Protein AF-A0A3S5GJ98-F1 (afdb_monomer)

Solvent-accessible surface area (backbone atoms only — not comparable to full-atom values): 3630 Å² total; per-residue (Å²): 131,79,78,81,76,50,73,68,59,50,48,52,54,48,37,32,70,71,72,44,95,71,56,71,67,62,50,51,48,35,36,76,70,63,27,28,41,79,42,96,88,70,50,60,39,62,33,77,61,26,51,51,53,51,54,56,58,77,74,108

Secondary structure (DSSP, 8-state):
-PPPPPHHHHHHHHHHHTT----HHHHHHHHHTTSEEE-TTS-EEE-HHHHHHHHHHHT-

Foldseek 3Di:
DPDQDDPVLLVLLVCQQVQHDDDPVSLVVCVVVVQWDQDPVRGIHGDPNVVVSNVVVVVD

Nearest PDB structures (foldseek):
  2fxa-assembly3_A  TM=7.500E-01  e=1.345E-01  Bacillus subtilis
  7b24-assembly1_B  TM=7.693E-01  e=3.786E-01  Saccharopolyspora erythraea NRRL 2338
  1on2-assembly1_B  TM=6.650E-01  e=5.728E-01  Bacillus subtilis
  6kta-assembly1_A  TM=6.051E-01  e=4.990E-01  Halalkalibacterium halodurans C-125
  7b1v-assembly1_B  TM=6.112E-01  e=2.873E-01  Saccharopolyspora erythraea NRRL 2338

pLDDT: mean 92.22, std 10.7, range [42.19, 98.31]

Mean predicted aligned error: 3.22 Å

Sequence (60 aa):
MHPSLNDRQIRILQTIAEADEVDSNDATWAVTAGLAVQAEDGDIDLTPRGHEVLRTQASR

Radius of gyration: 10.63 Å; Cα contacts (8 Å, |Δi|>4): 58; chains: 1; bounding box: 26×19×29 Å

Structure (mmCIF, N/CA/C/O backbone):
data_AF-A0A3S5GJ98-F1
#
_entry.id   AF-A0A3S5GJ98-F1
#
loop_
_atom_site.group_PDB
_atom_site.id
_atom_site.type_symbol
_atom_site.label_atom_id
_atom_site.label_alt_id
_atom_site.label_comp_id
_atom_site.label_asym_id
_atom_site.label_entity_id
_atom_site.label_seq_id
_atom_site.pdbx_PDB_ins_code
_atom_site.Cartn_x
_atom_site.Cartn_y
_atom_site.Cartn_z
_atom_site.occupancy
_atom_site.B_iso_or_equiv
_atom_site.auth_seq_id
_atom_site.auth_comp_id
_atom_site.auth_asym_id
_atom_site.auth_atom_id
_atom_site.pdbx_PDB_model_num
ATOM 1 N N . MET A 1 1 ? -14.209 -9.247 7.884 1.00 42.19 1 MET A N 1
ATOM 2 C CA . MET A 1 1 ? -13.562 -8.246 8.758 1.00 42.19 1 MET A CA 1
ATOM 3 C C . MET A 1 1 ? -12.068 -8.340 8.523 1.00 42.19 1 MET A C 1
ATOM 5 O O . MET A 1 1 ? -11.541 -9.436 8.663 1.00 42.19 1 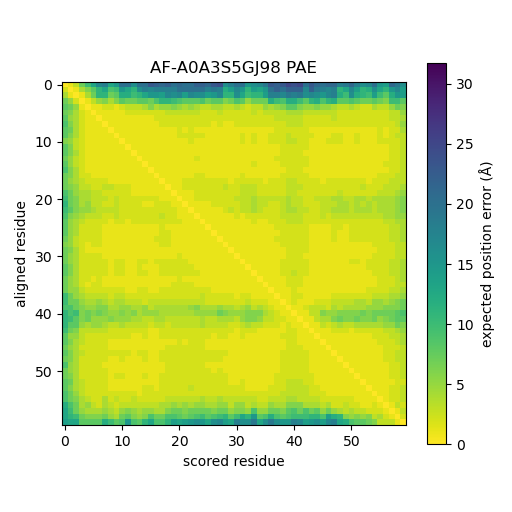MET A O 1
ATOM 9 N N . HIS A 1 2 ? -11.400 -7.263 8.103 1.00 53.62 2 HIS A N 1
ATOM 10 C CA . HIS A 1 2 ? -9.939 -7.253 8.173 1.00 53.62 2 HIS A CA 1
ATOM 11 C C . HIS A 1 2 ? -9.539 -7.193 9.651 1.00 53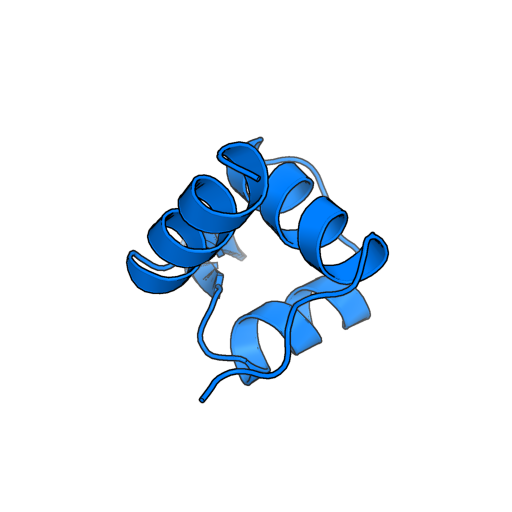.62 2 HIS A C 1
ATOM 13 O O . HIS A 1 2 ? -10.134 -6.387 10.375 1.00 53.62 2 HIS A O 1
ATOM 19 N N . PRO A 1 3 ? -8.589 -8.023 10.115 1.00 66.69 3 PRO A N 1
ATOM 20 C CA . PRO A 1 3 ? -7.979 -7.786 11.414 1.00 66.69 3 PRO A CA 1
ATOM 21 C C . PRO A 1 3 ? -7.468 -6.342 11.440 1.00 66.69 3 PRO A C 1
ATOM 23 O O . PRO A 1 3 ? -6.976 -5.834 10.430 1.00 66.69 3 PRO A O 1
ATOM 26 N N . SER A 1 4 ? -7.660 -5.652 12.563 1.00 82.38 4 SER A N 1
ATOM 27 C CA . SER A 1 4 ? -7.079 -4.326 12.762 1.00 82.38 4 SER A CA 1
ATOM 28 C C . SER A 1 4 ? -5.581 -4.396 12.478 1.00 82.38 4 SER A C 1
ATOM 30 O O . SER A 1 4 ? -4.906 -5.269 13.027 1.00 82.38 4 SER A O 1
ATOM 32 N N . LEU A 1 5 ? -5.086 -3.506 11.615 1.00 91.06 5 LEU A N 1
ATOM 33 C CA . LEU A 1 5 ? -3.657 -3.417 11.343 1.00 91.06 5 LEU A CA 1
ATOM 34 C C . LEU A 1 5 ? -2.910 -3.048 12.623 1.00 91.06 5 LEU A C 1
ATOM 36 O O . LEU A 1 5 ? -3.415 -2.269 13.432 1.00 91.06 5 LEU A O 1
ATOM 40 N N . ASN A 1 6 ? -1.717 -3.608 12.794 1.00 93.56 6 ASN A N 1
ATOM 41 C CA . ASN A 1 6 ? -0.795 -3.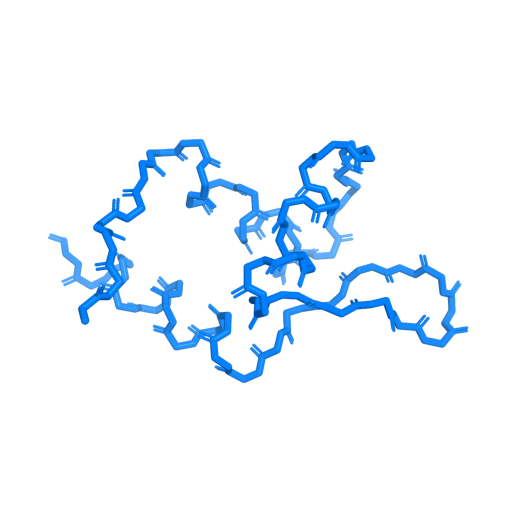158 13.834 1.00 93.56 6 ASN A CA 1
ATOM 42 C C . ASN A 1 6 ? 0.039 -1.957 13.352 1.00 93.56 6 ASN A C 1
ATOM 44 O O . ASN A 1 6 ? 0.077 -1.652 12.159 1.00 93.56 6 ASN A O 1
ATOM 48 N N . ASP A 1 7 ? 0.758 -1.313 14.271 1.00 94.88 7 ASP A N 1
ATOM 49 C CA . ASP A 1 7 ? 1.541 -0.104 13.979 1.00 94.88 7 ASP A CA 1
ATOM 50 C C . ASP A 1 7 ? 2.593 -0.307 12.883 1.00 94.88 7 ASP A C 1
ATOM 52 O O . ASP A 1 7 ? 2.856 0.602 12.098 1.00 94.88 7 ASP A O 1
ATOM 56 N N . ARG A 1 8 ? 3.185 -1.507 12.788 1.00 95.69 8 ARG A N 1
ATOM 57 C CA . ARG A 1 8 ? 4.140 -1.824 11.717 1.00 95.69 8 ARG A CA 1
ATOM 58 C C . ARG A 1 8 ? 3.445 -1.825 10.360 1.00 95.69 8 ARG A C 1
ATOM 60 O O . ARG A 1 8 ? 3.928 -1.194 9.434 1.00 95.69 8 ARG A O 1
ATOM 67 N N . GLN A 1 9 ? 2.304 -2.496 10.254 1.00 96.94 9 GLN A N 1
ATOM 68 C CA . GLN A 1 9 ? 1.525 -2.563 9.018 1.00 96.94 9 GLN A CA 1
ATOM 69 C C . GLN A 1 9 ? 1.013 -1.189 8.588 1.00 96.94 9 GLN A C 1
ATOM 71 O O . GLN A 1 9 ? 0.993 -0.893 7.399 1.00 96.94 9 GLN A O 1
ATOM 76 N N . ILE A 1 10 ? 0.636 -0.339 9.544 1.00 96.62 10 ILE A N 1
ATOM 77 C CA . ILE A 1 10 ? 0.258 1.049 9.262 1.00 96.62 10 ILE A CA 1
ATOM 78 C C . ILE A 1 10 ? 1.452 1.816 8.692 1.00 96.62 10 ILE A C 1
ATOM 80 O O . ILE A 1 10 ? 1.302 2.459 7.656 1.00 96.62 10 ILE A O 1
ATOM 84 N N . ARG A 1 11 ? 2.636 1.697 9.310 1.00 97.25 11 ARG A N 1
ATOM 85 C CA . ARG A 1 11 ? 3.849 2.358 8.812 1.00 97.25 11 ARG A CA 1
ATOM 86 C C . ARG A 1 11 ? 4.249 1.905 7.414 1.00 97.25 11 ARG A C 1
ATOM 88 O O . ARG A 1 11 ? 4.565 2.758 6.604 1.00 97.25 11 ARG A O 1
ATOM 95 N N . ILE A 1 12 ? 4.140 0.615 7.097 1.00 97.94 12 ILE A N 1
ATOM 96 C CA . ILE A 1 12 ? 4.399 0.119 5.734 1.00 97.94 12 ILE A CA 1
ATOM 97 C C . ILE A 1 12 ? 3.501 0.833 4.718 1.00 97.94 12 ILE A C 1
ATOM 99 O O . ILE A 1 12 ? 3.983 1.316 3.700 1.00 97.94 12 ILE A O 1
ATOM 103 N N . LEU A 1 13 ? 2.197 0.939 4.998 1.00 97.88 13 LEU A N 1
ATOM 104 C CA . LEU A 1 13 ? 1.274 1.622 4.088 1.00 97.88 13 LEU A CA 1
ATOM 105 C C . LEU A 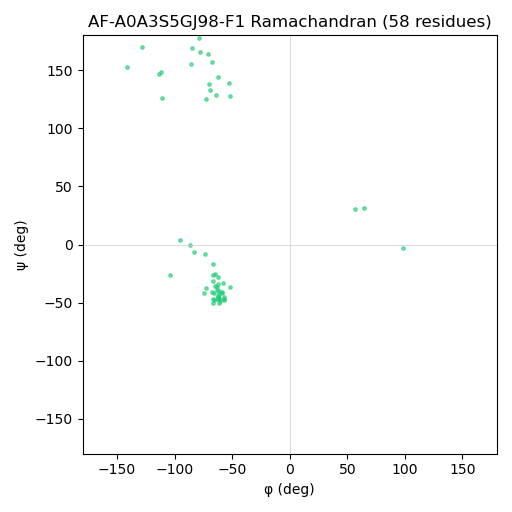1 13 ? 1.559 3.127 3.983 1.00 97.88 13 LEU A C 1
ATOM 107 O O 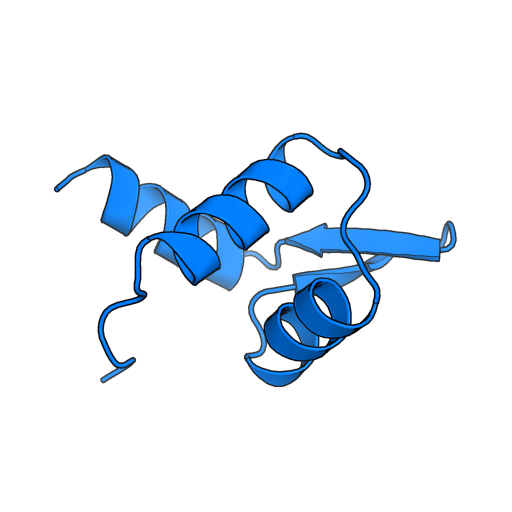. LEU A 1 13 ? 1.316 3.697 2.925 1.00 97.88 13 LEU A O 1
ATOM 111 N N . GLN A 1 14 ? 2.052 3.766 5.049 1.00 97.88 14 GLN A N 1
ATOM 112 C CA . GLN A 1 14 ? 2.481 5.170 5.019 1.00 97.88 14 GLN A CA 1
ATOM 113 C C . GLN A 1 14 ? 3.710 5.352 4.131 1.00 97.88 14 GLN A C 1
ATOM 115 O O . GLN A 1 14 ? 3.648 6.149 3.207 1.00 97.88 14 GLN A O 1
ATOM 120 N N . THR A 1 15 ? 4.754 4.546 4.334 1.00 98.06 15 THR A N 1
ATOM 121 C CA . THR A 1 15 ? 5.983 4.584 3.529 1.00 98.06 15 THR A CA 1
ATOM 122 C C . THR A 1 15 ? 5.680 4.383 2.043 1.00 98.06 15 THR A C 1
ATOM 124 O O . THR A 1 15 ? 6.119 5.174 1.218 1.00 98.06 15 THR A O 1
ATOM 127 N N . ILE A 1 16 ? 4.826 3.409 1.700 1.00 97.75 16 ILE A N 1
ATOM 128 C CA . ILE A 1 16 ? 4.369 3.209 0.313 1.00 97.75 16 ILE A CA 1
ATOM 129 C C . ILE A 1 16 ? 3.600 4.438 -0.201 1.00 97.75 16 ILE A C 1
ATOM 131 O O . ILE A 1 16 ? 3.820 4.879 -1.322 1.00 97.75 16 ILE A O 1
ATOM 135 N N . ALA A 1 17 ? 2.696 5.017 0.598 1.00 97.12 17 ALA A N 1
ATOM 136 C CA . ALA A 1 17 ? 1.935 6.204 0.192 1.00 97.12 17 ALA A CA 1
ATOM 137 C C . ALA A 1 17 ? 2.810 7.453 -0.019 1.00 97.12 17 ALA A C 1
ATOM 139 O O . ALA A 1 17 ? 2.409 8.356 -0.752 1.00 97.12 17 ALA A O 1
ATOM 140 N N . GLU A 1 18 ? 3.964 7.510 0.642 1.00 96.75 18 GLU A N 1
ATOM 141 C CA . GLU A 1 18 ? 4.967 8.569 0.517 1.00 96.75 18 GLU A CA 1
ATOM 142 C C . GLU A 1 18 ? 5.962 8.304 -0.628 1.00 96.75 18 GLU A C 1
ATOM 144 O O . GLU A 1 18 ? 6.808 9.155 -0.892 1.00 96.75 18 GLU A O 1
ATOM 149 N N . ALA A 1 19 ? 5.813 7.180 -1.345 1.00 94.19 19 ALA A N 1
ATOM 150 C CA . ALA A 1 19 ? 6.738 6.691 -2.370 1.00 94.19 19 ALA A CA 1
ATOM 151 C C . ALA A 1 19 ? 8.177 6.498 -1.847 1.00 94.19 19 ALA A C 1
ATOM 153 O O . ALA A 1 19 ? 9.150 6.631 -2.589 1.00 94.19 19 ALA A O 1
ATOM 154 N N . ASP A 1 20 ? 8.304 6.178 -0.559 1.00 95.69 20 ASP A N 1
ATOM 155 C CA . ASP A 1 20 ? 9.574 5.847 0.076 1.00 95.69 20 ASP A CA 1
ATOM 156 C C . ASP A 1 20 ? 9.903 4.352 -0.094 1.00 95.69 20 ASP A C 1
ATOM 158 O O . ASP A 1 20 ? 9.025 3.496 -0.241 1.00 95.69 20 ASP A O 1
ATOM 162 N N . GLU A 1 21 ? 11.196 4.018 -0.025 1.00 92.56 21 GLU A N 1
ATOM 163 C CA . GLU A 1 21 ? 11.669 2.636 -0.149 1.00 92.56 21 GLU A CA 1
ATOM 164 C C . GLU A 1 21 ? 11.153 1.759 1.008 1.00 92.56 21 GLU A C 1
ATOM 166 O O . GLU A 1 21 ? 11.329 2.070 2.190 1.00 92.56 21 GLU A O 1
ATOM 171 N N . VAL A 1 22 ? 10.557 0.616 0.660 1.00 94.06 22 VAL A N 1
ATOM 172 C CA . VAL A 1 22 ? 10.168 -0.443 1.601 1.00 94.06 22 VAL A CA 1
ATOM 173 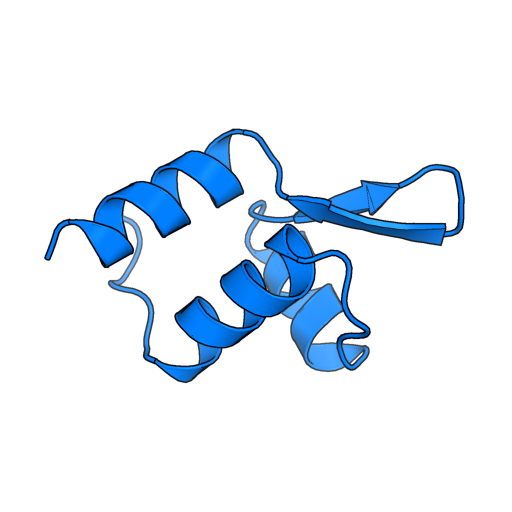C C . VAL A 1 22 ? 10.993 -1.700 1.365 1.00 94.06 22 VAL A C 1
ATOM 175 O O . VAL A 1 22 ? 11.336 -2.040 0.233 1.00 94.06 22 VAL A O 1
ATOM 178 N N . ASP A 1 23 ? 11.283 -2.445 2.434 1.00 95.38 23 ASP A N 1
ATOM 179 C CA . ASP A 1 23 ? 11.966 -3.725 2.283 1.00 95.38 23 ASP A CA 1
ATOM 180 C C . ASP A 1 23 ? 11.081 -4.770 1.578 1.00 95.38 23 ASP A C 1
ATOM 182 O O . ASP A 1 23 ? 9.847 -4.711 1.586 1.00 95.38 23 ASP A O 1
ATOM 186 N N . SER A 1 24 ? 11.719 -5.773 0.969 1.00 94.75 24 SER A N 1
ATOM 187 C CA . SER A 1 24 ? 11.022 -6.763 0.144 1.00 94.75 24 SER A CA 1
ATOM 188 C C . SER A 1 24 ? 9.986 -7.598 0.907 1.00 94.75 24 SER A C 1
ATOM 190 O O . SER A 1 24 ? 9.015 -8.047 0.294 1.00 94.75 24 SER A O 1
ATOM 192 N N . ASN A 1 25 ? 10.150 -7.825 2.216 1.00 97.06 25 ASN A N 1
ATOM 193 C CA . ASN A 1 25 ? 9.161 -8.566 3.002 1.00 97.06 25 ASN A CA 1
ATOM 194 C C . ASN A 1 25 ? 7.926 -7.706 3.267 1.00 97.06 25 ASN A C 1
ATOM 196 O O . ASN A 1 25 ? 6.802 -8.198 3.150 1.00 97.06 25 ASN A O 1
ATOM 200 N N . ASP A 1 26 ? 8.132 -6.430 3.583 1.00 97.62 26 ASP A N 1
ATOM 201 C CA . ASP A 1 26 ? 7.059 -5.468 3.818 1.00 97.62 26 ASP A CA 1
ATOM 202 C C . ASP A 1 26 ? 6.259 -5.206 2.523 1.00 97.62 26 ASP A C 1
ATOM 204 O O . ASP A 1 26 ? 5.023 -5.269 2.537 1.00 97.62 26 ASP A O 1
ATOM 208 N N . ALA A 1 27 ? 6.941 -5.070 1.378 1.00 96.56 27 ALA A N 1
ATOM 209 C CA . ALA A 1 27 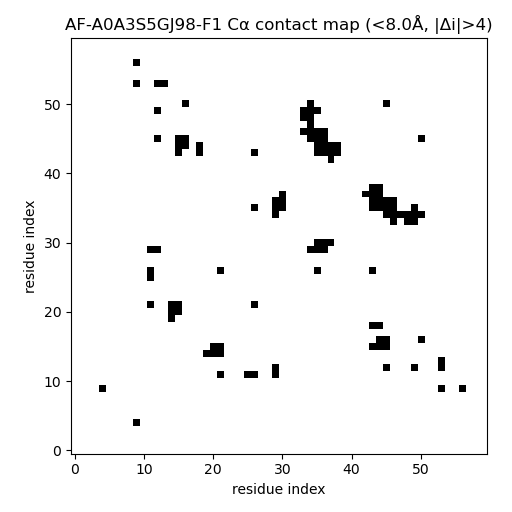? 6.314 -5.013 0.053 1.00 96.56 27 ALA A CA 1
ATOM 210 C C . ALA A 1 27 ? 5.513 -6.288 -0.269 1.00 96.56 27 ALA A C 1
ATOM 212 O O . ALA A 1 27 ? 4.340 -6.226 -0.648 1.00 96.56 27 ALA A O 1
ATOM 213 N N . THR A 1 28 ? 6.119 -7.464 -0.061 1.00 97.31 28 THR A N 1
ATOM 214 C CA . THR A 1 28 ? 5.464 -8.762 -0.300 1.00 97.31 28 THR A CA 1
ATOM 215 C C . THR A 1 28 ? 4.206 -8.913 0.549 1.00 97.31 28 THR A C 1
ATOM 217 O O . THR A 1 28 ? 3.177 -9.384 0.056 1.00 97.31 28 THR A O 1
ATOM 220 N N . TRP A 1 29 ? 4.254 -8.497 1.816 1.00 97.38 29 TRP A N 1
ATOM 221 C CA . TRP A 1 29 ? 3.088 -8.506 2.690 1.00 97.38 29 TRP A CA 1
ATOM 222 C C . TRP A 1 29 ? 1.971 -7.607 2.148 1.00 97.38 29 TRP A C 1
ATOM 224 O O . TRP A 1 29 ? 0.833 -8.070 2.036 1.00 97.38 29 TRP A O 1
ATOM 234 N N . ALA A 1 30 ? 2.277 -6.358 1.787 1.00 97.88 30 ALA A N 1
ATOM 235 C CA . ALA A 1 30 ? 1.275 -5.396 1.333 1.00 97.88 30 ALA A CA 1
ATOM 236 C C . ALA A 1 30 ? 0.585 -5.854 0.034 1.00 97.88 30 ALA A C 1
ATOM 238 O O . ALA A 1 30 ? -0.641 -5.741 -0.091 1.00 97.88 30 ALA A O 1
ATOM 239 N N . VAL A 1 31 ? 1.348 -6.447 -0.891 1.00 97.88 31 VAL A N 1
ATOM 240 C CA . VAL A 1 31 ? 0.823 -7.056 -2.124 1.00 97.88 31 VAL A CA 1
ATOM 241 C C . VAL A 1 31 ? -0.027 -8.289 -1.815 1.00 97.88 31 VAL A C 1
ATOM 243 O O . VAL A 1 31 ? -1.158 -8.397 -2.286 1.00 97.88 31 VAL A O 1
ATOM 246 N N . THR A 1 32 ? 0.457 -9.192 -0.958 1.00 97.56 32 THR A N 1
ATOM 247 C CA . THR A 1 32 ? -0.281 -10.410 -0.567 1.00 97.56 32 THR A CA 1
ATOM 248 C C . THR A 1 32 ? -1.594 -10.078 0.148 1.00 97.56 32 THR A C 1
ATOM 250 O O . THR A 1 32 ? -2.599 -10.767 -0.025 1.00 97.56 32 THR A O 1
ATOM 253 N N . ALA A 1 33 ? -1.618 -8.996 0.929 1.00 96.50 33 ALA A N 1
ATOM 254 C CA . ALA A 1 33 ? -2.817 -8.490 1.591 1.00 96.50 33 ALA A CA 1
ATOM 255 C C . ALA A 1 33 ? -3.810 -7.806 0.624 1.00 96.50 33 ALA A C 1
ATOM 257 O O . ALA A 1 33 ? -4.925 -7.456 1.028 1.00 96.50 33 ALA A O 1
ATOM 258 N N . GLY A 1 34 ? -3.424 -7.600 -0.640 1.00 97.50 34 GLY A N 1
ATOM 259 C CA . GLY A 1 34 ? -4.203 -6.858 -1.630 1.00 97.50 34 GLY A CA 1
ATOM 260 C C . GLY A 1 34 ? -4.375 -5.387 -1.254 1.00 97.50 34 GLY A C 1
ATOM 261 O O . GLY A 1 34 ? -5.437 -4.812 -1.501 1.00 97.50 34 GLY A O 1
ATOM 262 N N . LEU A 1 35 ? -3.381 -4.816 -0.567 1.00 97.81 35 LEU A N 1
ATOM 263 C CA . LEU A 1 35 ? -3.343 -3.411 -0.161 1.00 97.81 35 LEU A CA 1
ATOM 264 C C . LEU A 1 35 ? -2.394 -2.600 -1.046 1.00 97.81 35 LEU A C 1
ATOM 266 O O . LEU A 1 35 ? -2.654 -1.416 -1.244 1.00 97.81 35 LEU A O 1
ATOM 270 N N . ALA A 1 36 ? -1.386 -3.242 -1.632 1.00 98.31 36 ALA A N 1
ATOM 271 C CA . ALA A 1 3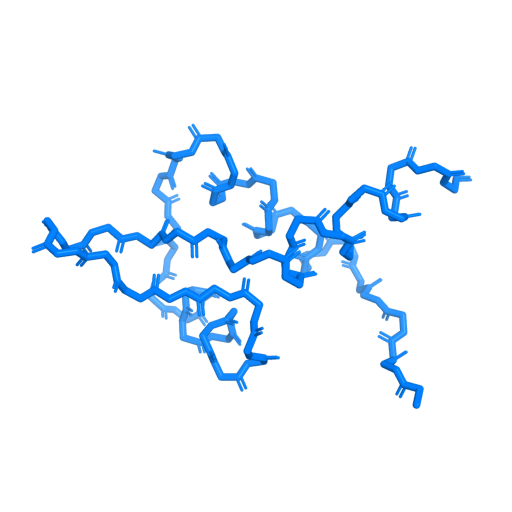6 ? -0.459 -2.652 -2.591 1.00 98.31 36 ALA A CA 1
ATOM 272 C C . ALA A 1 36 ? -0.345 -3.486 -3.880 1.00 98.31 36 ALA A C 1
ATOM 274 O O . ALA A 1 36 ? -0.850 -4.611 -3.948 1.00 98.31 36 ALA A O 1
ATOM 275 N N . VAL A 1 37 ? 0.306 -2.926 -4.896 1.00 98.00 37 VAL A N 1
ATOM 276 C CA . VAL A 1 37 ? 0.592 -3.548 -6.195 1.00 98.00 37 VAL A CA 1
ATOM 277 C C . VAL A 1 37 ? 1.992 -3.137 -6.664 1.00 98.00 37 VAL A C 1
ATOM 279 O O . VAL A 1 37 ? 2.471 -2.076 -6.279 1.00 98.00 37 VAL A O 1
ATOM 282 N N . GLN A 1 38 ? 2.650 -3.971 -7.476 1.00 95.75 38 GLN A N 1
ATOM 283 C CA . GLN A 1 38 ? 3.839 -3.537 -8.220 1.00 95.75 38 GLN A CA 1
ATOM 284 C C . GLN A 1 38 ? 3.418 -2.610 -9.361 1.00 95.75 38 GLN A C 1
ATOM 286 O O . GLN A 1 38 ? 2.578 -2.990 -10.182 1.00 95.75 38 GLN A O 1
ATOM 291 N N . ALA A 1 39 ? 4.000 -1.419 -9.393 1.00 91.50 39 ALA A N 1
ATOM 292 C CA . ALA A 1 39 ? 3.837 -0.451 -10.461 1.00 91.50 39 ALA A CA 1
ATOM 293 C C . ALA A 1 39 ? 4.687 -0.827 -11.689 1.00 91.50 39 ALA A C 1
ATOM 295 O O . ALA A 1 39 ? 5.561 -1.697 -11.635 1.00 91.50 39 ALA A O 1
ATOM 296 N N . GLU A 1 40 ? 4.402 -0.199 -12.832 1.00 90.12 40 GLU A N 1
ATOM 297 C CA . GLU A 1 40 ? 5.067 -0.508 -14.109 1.00 90.12 40 GLU A CA 1
ATOM 298 C C . GLU A 1 40 ? 6.560 -0.139 -14.121 1.00 90.12 40 GLU A C 1
ATOM 300 O O . GLU A 1 40 ? 7.338 -0.741 -14.861 1.00 90.12 40 GLU A O 1
ATOM 305 N N . ASP A 1 41 ? 6.962 0.833 -13.305 1.00 88.81 41 ASP A N 1
ATOM 306 C CA . ASP A 1 41 ? 8.345 1.286 -13.120 1.00 88.81 41 ASP A CA 1
ATOM 307 C C . ASP A 1 41 ? 9.142 0.433 -12.119 1.00 88.81 41 ASP A C 1
ATOM 309 O O . ASP A 1 41 ? 10.362 0.574 -12.029 1.00 88.81 41 ASP A O 1
ATOM 313 N N . GLY A 1 42 ? 8.480 -0.516 -11.450 1.00 84.31 42 GLY A N 1
ATOM 314 C CA . GLY A 1 42 ? 9.086 -1.431 -10.486 1.00 84.31 42 GLY A CA 1
ATOM 315 C C . GLY A 1 42 ? 8.912 -1.015 -9.027 1.00 84.31 42 GLY A C 1
ATOM 316 O O . GLY A 1 42 ? 9.299 -1.795 -8.151 1.00 84.31 42 GLY A O 1
ATOM 317 N N . ASP A 1 43 ? 8.294 0.138 -8.766 1.00 91.56 43 ASP A N 1
ATOM 318 C CA . ASP A 1 43 ? 7.972 0.584 -7.414 1.00 91.56 43 ASP A CA 1
ATOM 319 C C . ASP A 1 43 ? 6.712 -0.116 -6.878 1.00 91.56 43 ASP A C 1
ATOM 321 O O . ASP A 1 43 ? 6.081 -0.958 -7.532 1.00 91.56 43 ASP A O 1
ATOM 325 N N . ILE A 1 44 ? 6.364 0.184 -5.629 1.00 96.69 44 ILE A N 1
ATOM 326 C CA . ILE A 1 44 ? 5.163 -0.331 -4.976 1.00 96.69 44 ILE A CA 1
ATOM 327 C C . ILE A 1 44 ? 4.187 0.821 -4.792 1.00 96.69 44 ILE A C 1
ATOM 329 O O . ILE A 1 44 ? 4.518 1.805 -4.144 1.00 96.69 44 ILE A O 1
ATOM 333 N N . ASP A 1 45 ? 2.962 0.639 -5.279 1.00 97.31 45 ASP A N 1
ATOM 334 C CA . ASP A 1 45 ? 1.868 1.592 -5.115 1.00 97.31 45 ASP A CA 1
ATOM 335 C C . ASP A 1 45 ? 0.780 1.027 -4.206 1.00 97.31 45 ASP A C 1
ATOM 337 O O . ASP A 1 45 ? 0.483 -0.174 -4.209 1.00 97.31 45 ASP A O 1
ATOM 341 N N . LEU A 1 46 ? 0.098 1.901 -3.464 1.00 98.12 46 LEU A N 1
ATOM 342 C CA . LEU A 1 46 ? -1.134 1.511 -2.788 1.00 98.12 46 LEU A CA 1
ATOM 343 C C . LEU A 1 46 ? -2.263 1.281 -3.797 1.00 98.12 46 LEU A C 1
ATOM 345 O O . LEU A 1 46 ? -2.532 2.068 -4.699 1.00 98.12 46 LEU A O 1
ATOM 349 N N . THR A 1 47 ? -3.031 0.224 -3.562 1.00 98.12 47 THR A N 1
ATOM 350 C CA . THR A 1 47 ? -4.334 0.053 -4.215 1.00 98.12 47 THR A CA 1
ATOM 351 C C . THR A 1 47 ? -5.350 1.059 -3.650 1.00 98.12 47 THR A C 1
ATOM 353 O O . THR A 1 47 ? -5.178 1.549 -2.526 1.00 98.12 47 THR A O 1
ATOM 356 N N . PRO A 1 48 ? -6.498 1.291 -4.322 1.00 97.75 48 PRO A N 1
ATOM 357 C CA . PRO A 1 48 ? -7.590 2.084 -3.746 1.00 97.75 48 PRO A CA 1
ATOM 358 C C . PRO A 1 48 ? -8.020 1.600 -2.351 1.00 97.75 48 PRO A C 1
ATOM 360 O O . PRO A 1 48 ? -8.298 2.400 -1.458 1.00 97.75 48 PRO A O 1
ATOM 363 N N . ARG A 1 49 ? -8.001 0.279 -2.138 1.00 96.50 49 ARG A N 1
ATOM 364 C CA . ARG A 1 49 ? -8.285 -0.352 -0.845 1.00 96.50 49 ARG A CA 1
ATOM 365 C C . ARG A 1 49 ? -7.208 -0.044 0.198 1.00 96.50 49 ARG A C 1
ATOM 367 O O . ARG A 1 49 ? -7.541 0.208 1.352 1.00 96.50 49 ARG A O 1
ATOM 374 N N . GLY A 1 50 ? -5.934 -0.064 -0.193 1.00 97.31 50 GLY A N 1
ATOM 375 C CA . GLY A 1 50 ? -4.812 0.332 0.661 1.00 97.31 50 GLY A CA 1
ATOM 376 C C . GLY A 1 50 ? -4.970 1.759 1.179 1.00 97.31 50 GLY A C 1
ATOM 377 O O . GLY A 1 50 ? -4.887 1.986 2.387 1.00 97.31 50 GLY A O 1
ATOM 378 N N . HIS A 1 51 ? -5.315 2.696 0.291 1.00 97.62 51 HIS A N 1
ATOM 379 C CA . HIS A 1 51 ? -5.598 4.084 0.665 1.00 97.62 51 HIS A CA 1
ATOM 380 C C . HIS A 1 51 ? -6.787 4.221 1.624 1.00 97.62 51 HIS A C 1
ATOM 382 O O . HIS A 1 51 ? -6.715 4.981 2.591 1.00 97.62 51 HIS A O 1
ATOM 388 N N . GLU A 1 52 ? -7.881 3.491 1.390 1.00 96.56 52 GLU A N 1
ATOM 389 C CA . GLU A 1 52 ? -9.049 3.504 2.281 1.00 96.56 52 GLU A CA 1
ATOM 390 C C . GLU A 1 52 ? -8.699 2.986 3.683 1.00 96.56 52 GLU A C 1
ATOM 392 O O . GLU A 1 52 ? -9.063 3.598 4.694 1.00 96.56 52 GLU A O 1
ATOM 397 N N . VAL A 1 53 ? -7.958 1.877 3.750 1.00 95.00 53 VAL A N 1
ATOM 398 C CA . VAL A 1 53 ? -7.503 1.292 5.014 1.00 95.00 53 VAL A CA 1
ATOM 399 C C . VAL A 1 53 ? -6.609 2.276 5.760 1.00 95.00 53 VAL A C 1
ATOM 401 O O . VAL A 1 53 ? -6.852 2.516 6.944 1.00 95.00 53 VAL A O 1
ATOM 404 N N . LEU A 1 54 ? -5.639 2.894 5.080 1.00 95.00 54 LEU A N 1
ATOM 405 C CA . LEU A 1 54 ? -4.741 3.878 5.682 1.00 95.00 54 LEU A CA 1
ATOM 406 C C . LEU A 1 54 ? -5.504 5.107 6.207 1.00 95.00 54 LEU A C 1
ATOM 408 O O . LEU A 1 54 ? -5.323 5.500 7.360 1.00 95.00 54 LEU A O 1
ATOM 412 N N . ARG A 1 55 ? -6.432 5.661 5.415 1.00 94.38 55 ARG A N 1
ATOM 413 C CA . ARG A 1 55 ? -7.294 6.783 5.832 1.00 94.38 55 ARG A CA 1
ATOM 414 C C . ARG A 1 55 ? -8.134 6.436 7.063 1.00 94.38 55 ARG A C 1
ATOM 416 O O . ARG A 1 55 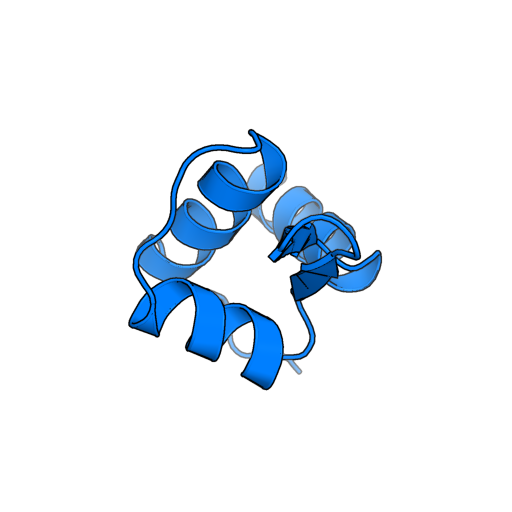? -8.290 7.264 7.961 1.00 94.38 55 ARG A O 1
ATOM 423 N N . THR A 1 56 ? -8.666 5.216 7.113 1.00 92.00 56 THR A N 1
ATOM 424 C CA . THR A 1 56 ? -9.468 4.736 8.247 1.00 92.00 56 THR A CA 1
ATOM 425 C C . THR A 1 56 ? -8.636 4.637 9.525 1.00 92.00 56 THR A C 1
ATOM 427 O O . THR A 1 56 ? -9.161 4.922 10.597 1.00 92.00 56 THR A O 1
ATOM 430 N N . GLN A 1 57 ? -7.352 4.267 9.438 1.00 88.31 57 GLN A N 1
ATOM 431 C CA . GLN A 1 57 ? -6.465 4.246 10.609 1.00 88.31 57 GLN A CA 1
ATOM 432 C C . GLN A 1 57 ? -6.067 5.651 11.070 1.00 88.31 57 GLN A C 1
ATOM 434 O O . GLN A 1 57 ? -6.032 5.890 12.267 1.00 88.31 57 GLN A O 1
ATOM 439 N N . ALA A 1 58 ? -5.842 6.592 10.149 1.00 79.50 58 ALA A N 1
ATOM 440 C CA . ALA A 1 58 ? -5.517 7.981 10.491 1.00 79.50 58 ALA A CA 1
ATOM 441 C C . ALA A 1 58 ? -6.672 8.745 11.172 1.00 79.50 58 ALA A C 1
ATOM 443 O O . ALA A 1 58 ? -6.459 9.807 11.748 1.00 79.50 58 ALA A O 1
ATOM 444 N N . SER A 1 59 ? -7.898 8.224 11.074 1.00 75.38 59 SER A N 1
ATOM 445 C CA . SER A 1 59 ? -9.104 8.826 11.659 1.00 75.38 59 SER A CA 1
ATOM 446 C C . SER A 1 59 ? -9.466 8.248 13.036 1.00 75.38 59 SER A C 1
ATOM 448 O O . SER A 1 59 ? -10.534 8.569 13.561 1.00 75.38 59 SER A O 1
ATOM 450 N N . ARG A 1 60 ? -8.638 7.349 13.578 1.00 67.25 60 ARG A N 1
ATOM 451 C CA . ARG A 1 60 ? -8.797 6.739 14.906 1.00 67.25 60 ARG A CA 1
ATOM 452 C C . ARG A 1 60 ? -7.932 7.457 15.927 1.00 67.25 60 ARG A C 1
ATOM 454 O O . ARG A 1 60 ? -8.408 7.556 17.078 1.00 67.25 60 ARG A O 1
#